Protein AF-A0A954GCR9-F1 (afdb_monomer)

Secondary structure (DSSP, 8-state):
--HHHHHHHHHHHHHHHHHHHHHHHHHHHHHHHHHHHHHHHHHHHHHHHHHHHHHHT-HHHHHHHHHHHHHHTT-GGGGG---HHHHHHHHHHHHHHHHHHHHHHTT-HHHHHHHHHHTT-

Sequence (121 aa):
MTQRWLLVTAVVLLIAGVVSASSENSKSEKEQSEQQGALMLAKLACSQKITNGLVTKDFEEIHRGATELGSICIATEWASHNDPVYAHHRMELRKQAQKLAKMAEEKNLDGATYSYMHSLN

Solvent-accessible surface area (backbone atoms only — not comparable to full-atom values): 6309 Å² total; per-residue (Å²): 144,66,70,76,64,58,55,55,56,55,52,53,54,54,55,55,54,54,57,57,57,57,56,55,56,59,51,56,55,50,55,52,51,52,52,52,50,52,52,51,51,49,48,51,53,20,52,51,34,27,54,49,14,65,76,72,67,35,39,67,43,22,22,50,17,16,52,51,39,32,53,61,51,66,43,70,82,55,59,81,56,75,46,68,66,62,47,49,53,36,52,52,40,26,51,27,20,52,48,20,20,49,20,21,74,70,66,33,62,67,55,22,50,52,27,51,61,61,51,76,112

Mean predicted aligned error: 10.15 Å

Foldseek 3Di:
DPPVVVVVVVVVVVVVVVVVVVVVVVVVVVVLVVVVVVLVVLLVVLLVQLVVCLVVVPLVSQLVSLVSLLVSLPDCSCVVPPPPVVNVLSVQLNVLSVQLNVCSVVSNSVSNVVSSVSSVD

pLDDT: mean 83.39, std 17.82, range [50.16, 98.81]

Nearest PDB structures (foldseek):
  6r6n-assembly1_A  TM=8.753E-01  e=3.018E-02  Candidatus Kuenenia stuttgartensis
  6r6m-assembly1_A  TM=8.562E-01  e=3.783E-02  Candidatus Kuenenia stuttgartensis
  6r6o-assembly1_A  TM=8.641E-01  e=4.482E-02  Candidatus Kuenenia stuttgartensis
  7vd5-assembly1_q  TM=7.109E-01  e=6.290E-02  Chaetoceros neogracilis
  6m97-assembly1_A  TM=5.408E-01  e=9.473E-01  Salmo salar

Structure (mmCIF, N/CA/C/O backbone):
data_AF-A0A954GCR9-F1
#
_entry.id   AF-A0A954GCR9-F1
#
loop_
_atom_site.group_PDB
_atom_site.id
_atom_site.type_symbol
_atom_site.label_atom_id
_atom_site.label_alt_id
_atom_site.label_comp_id
_atom_site.label_asym_id
_atom_site.label_entity_id
_atom_site.label_seq_id
_atom_site.pdbx_PDB_ins_code
_atom_site.Cartn_x
_atom_site.Cartn_y
_atom_site.Cartn_z
_atom_site.occupancy
_atom_site.B_iso_or_equiv
_atom_site.auth_seq_id
_atom_site.auth_comp_id
_atom_site.auth_asym_id
_atom_site.auth_atom_id
_atom_site.pdbx_PDB_model_num
ATOM 1 N N . MET A 1 1 ? 47.908 -9.401 -56.749 1.00 50.16 1 MET A N 1
ATOM 2 C CA . MET A 1 1 ? 46.876 -10.427 -56.457 1.00 50.16 1 MET A CA 1
ATOM 3 C C . MET A 1 1 ? 46.569 -10.542 -54.952 1.00 50.16 1 MET A C 1
ATOM 5 O O . MET A 1 1 ? 46.158 -11.596 -54.504 1.00 50.16 1 MET A O 1
ATOM 9 N N . THR A 1 2 ? 46.733 -9.466 -54.165 1.00 55.53 2 THR A N 1
ATOM 10 C CA . THR A 1 2 ? 46.687 -9.500 -52.682 1.00 55.53 2 THR A CA 1
ATOM 11 C C . THR A 1 2 ? 45.638 -8.563 -52.063 1.00 55.53 2 THR A C 1
ATOM 13 O O . THR A 1 2 ? 45.270 -8.732 -50.910 1.00 55.53 2 THR A O 1
ATOM 16 N N . GLN A 1 3 ? 45.086 -7.614 -52.829 1.00 54.94 3 GLN A N 1
ATOM 17 C CA . GLN A 1 3 ? 44.134 -6.614 -52.320 1.00 54.94 3 GLN A CA 1
ATOM 18 C C . GLN A 1 3 ? 42.677 -7.115 -52.239 1.00 54.94 3 GLN A C 1
ATOM 20 O O . GLN A 1 3 ? 41.903 -6.647 -51.413 1.00 54.94 3 GLN A O 1
ATOM 25 N N . ARG A 1 4 ? 42.300 -8.100 -53.070 1.00 53.56 4 ARG A N 1
ATOM 26 C CA . ARG A 1 4 ? 40.930 -8.655 -53.129 1.00 53.56 4 ARG A CA 1
ATOM 27 C C . ARG A 1 4 ? 40.590 -9.566 -51.943 1.00 53.56 4 ARG A C 1
ATOM 29 O O . ARG A 1 4 ? 39.422 -9.692 -51.610 1.00 53.56 4 ARG A O 1
ATOM 36 N N . TRP A 1 5 ? 41.591 -10.163 -51.294 1.00 52.06 5 TRP A N 1
ATOM 37 C CA . TRP A 1 5 ? 41.401 -11.037 -50.127 1.00 52.06 5 TRP A CA 1
ATOM 38 C C . TRP A 1 5 ? 41.292 -10.270 -48.800 1.00 52.06 5 TRP A C 1
ATOM 40 O O . TRP A 1 5 ? 40.635 -10.747 -47.883 1.00 52.06 5 TRP A O 1
ATOM 50 N N . LEU A 1 6 ? 41.863 -9.062 -48.717 1.00 51.62 6 LEU A N 1
ATOM 51 C CA . LEU A 1 6 ? 41.774 -8.196 -47.532 1.00 51.62 6 LEU A CA 1
ATOM 52 C C . LEU A 1 6 ? 40.392 -7.544 -47.362 1.00 51.62 6 LEU A C 1
ATOM 54 O O . LEU A 1 6 ? 39.979 -7.255 -46.245 1.00 51.62 6 LEU A O 1
ATOM 58 N N . LEU A 1 7 ? 39.655 -7.332 -48.456 1.00 53.69 7 LEU A N 1
ATOM 59 C CA . LEU A 1 7 ? 38.309 -6.752 -48.396 1.00 53.69 7 LEU A CA 1
ATOM 60 C C . LEU A 1 7 ? 37.253 -7.768 -47.935 1.00 53.69 7 LEU A C 1
ATOM 62 O O . LEU A 1 7 ? 36.310 -7.401 -47.243 1.00 53.69 7 LEU A O 1
ATOM 66 N N . VAL A 1 8 ? 37.424 -9.051 -48.267 1.00 57.41 8 VAL A N 1
ATOM 67 C CA . VAL A 1 8 ? 36.470 -10.108 -47.890 1.00 57.41 8 VAL A CA 1
ATOM 68 C C . VAL A 1 8 ? 36.548 -10.417 -46.392 1.00 57.41 8 VAL A C 1
ATOM 70 O O . VAL A 1 8 ? 35.516 -10.598 -45.750 1.00 57.41 8 VAL A O 1
ATOM 73 N N . THR A 1 9 ? 37.745 -10.406 -45.800 1.00 57.38 9 THR A N 1
ATOM 74 C CA . THR A 1 9 ? 37.923 -10.636 -44.357 1.00 57.38 9 THR A CA 1
ATOM 75 C C . THR A 1 9 ? 37.385 -9.484 -43.505 1.00 57.38 9 THR A C 1
ATOM 77 O O . THR A 1 9 ? 36.791 -9.734 -42.458 1.00 57.38 9 THR A O 1
ATOM 80 N N . ALA A 1 10 ? 37.510 -8.236 -43.970 1.00 56.75 10 ALA A N 1
ATOM 81 C CA . ALA A 1 10 ? 36.958 -7.065 -43.284 1.00 56.75 10 ALA A CA 1
ATOM 82 C C . ALA A 1 10 ? 35.416 -7.069 -43.243 1.00 56.75 10 ALA A C 1
ATOM 84 O O . ALA A 1 10 ? 34.822 -6.706 -42.230 1.00 56.75 10 ALA A O 1
ATOM 85 N N . VAL A 1 11 ? 34.756 -7.533 -44.311 1.00 58.31 11 VAL A N 1
ATOM 86 C CA . VAL A 1 11 ? 33.285 -7.617 -44.374 1.00 58.31 11 VAL A CA 1
ATOM 87 C C . VAL A 1 11 ? 32.736 -8.719 -43.460 1.00 58.31 11 VAL A C 1
ATOM 89 O O . VAL A 1 11 ? 31.728 -8.509 -42.789 1.00 58.31 11 VAL A O 1
ATOM 92 N N . VAL A 1 12 ? 33.412 -9.868 -43.357 1.00 57.59 12 VAL A N 1
ATOM 93 C CA . VAL A 1 12 ? 32.988 -10.968 -42.466 1.00 57.59 12 VAL A CA 1
ATOM 94 C C . VAL A 1 12 ? 33.107 -10.583 -40.984 1.00 57.59 12 VAL A C 1
ATOM 96 O O . VAL A 1 12 ? 32.220 -10.907 -40.195 1.00 57.59 12 VAL A O 1
ATOM 99 N N . LEU A 1 13 ? 34.148 -9.832 -40.607 1.00 54.50 13 LEU A N 1
ATOM 100 C CA . LEU A 1 13 ? 34.321 -9.314 -39.242 1.00 54.50 13 LEU A CA 1
ATOM 101 C C . LEU A 1 13 ? 33.247 -8.284 -38.856 1.00 54.50 13 LEU A C 1
ATOM 103 O O . LEU A 1 13 ? 32.795 -8.274 -37.712 1.00 54.50 13 LEU A O 1
ATOM 107 N N . LEU A 1 14 ? 32.785 -7.466 -39.807 1.00 53.34 14 LEU A N 1
ATOM 108 C CA . LEU A 1 14 ? 31.697 -6.512 -39.573 1.00 53.34 14 LEU A CA 1
ATOM 109 C C . LEU A 1 14 ? 30.342 -7.207 -39.373 1.00 53.34 14 LEU A C 1
ATOM 111 O O . LEU A 1 14 ? 29.581 -6.806 -38.499 1.00 53.34 14 LEU A O 1
ATOM 115 N N . ILE A 1 15 ? 30.052 -8.280 -40.114 1.00 54.22 15 ILE A N 1
ATOM 116 C CA . ILE A 1 15 ? 28.788 -9.024 -39.963 1.00 54.22 15 ILE A CA 1
ATOM 117 C C . ILE A 1 15 ? 28.762 -9.800 -38.634 1.00 54.22 15 ILE A C 1
ATOM 119 O O . ILE A 1 15 ? 27.737 -9.815 -37.952 1.00 54.22 15 ILE A O 1
ATOM 123 N N . ALA A 1 16 ? 29.891 -10.383 -38.214 1.00 53.81 16 ALA A N 1
ATOM 124 C CA . ALA A 1 16 ? 29.991 -11.079 -36.928 1.00 53.81 16 ALA A CA 1
ATOM 125 C C . ALA A 1 16 ? 29.836 -10.131 -35.719 1.00 53.81 16 ALA A C 1
ATOM 127 O O . ALA A 1 16 ? 29.205 -10.499 -34.729 1.00 53.81 16 ALA A O 1
ATOM 128 N N . GLY A 1 17 ? 30.351 -8.898 -35.807 1.00 52.22 17 GLY A N 1
ATOM 129 C CA . GLY A 1 17 ? 30.199 -7.890 -34.749 1.00 52.22 17 GLY A CA 1
ATOM 130 C C . GLY A 1 17 ? 28.755 -7.408 -34.553 1.00 52.22 17 GLY A C 1
ATOM 131 O O . GLY A 1 17 ? 28.324 -7.196 -33.421 1.00 52.22 17 GLY A O 1
ATOM 132 N N . VAL A 1 18 ? 27.981 -7.293 -35.637 1.00 53.66 18 VAL A N 1
ATOM 133 C CA . VAL A 1 18 ? 26.572 -6.857 -35.581 1.00 53.66 18 VAL A CA 1
ATOM 134 C C . VAL A 1 18 ? 25.663 -7.939 -34.979 1.00 53.66 18 VAL A C 1
ATOM 136 O O . VAL A 1 18 ? 24.743 -7.619 -34.227 1.00 53.66 18 VAL A O 1
ATOM 139 N N . VAL A 1 19 ? 25.940 -9.222 -35.241 1.00 55.38 19 VAL A N 1
ATOM 140 C CA . VAL A 1 19 ? 25.149 -10.341 -34.692 1.00 55.38 19 VAL A CA 1
ATOM 141 C C . VAL A 1 19 ? 25.330 -10.480 -33.175 1.00 55.38 19 VAL A C 1
ATOM 143 O O . VAL A 1 19 ? 24.346 -10.697 -32.467 1.00 55.38 19 VAL A O 1
ATOM 146 N N . SER A 1 20 ? 26.546 -10.287 -32.651 1.00 52.00 20 SER A N 1
ATOM 147 C CA . SER A 1 20 ? 26.793 -10.361 -31.201 1.00 52.00 20 SER A CA 1
ATOM 148 C C . SER A 1 20 ? 26.175 -9.191 -30.422 1.00 52.00 20 SER A C 1
ATOM 150 O O . SER A 1 20 ? 25.594 -9.416 -29.364 1.00 52.00 20 SER A O 1
ATOM 152 N N . ALA A 1 21 ? 26.208 -7.964 -30.955 1.00 54.47 21 ALA A N 1
ATOM 153 C CA . ALA A 1 21 ? 25.627 -6.795 -30.281 1.00 54.47 21 ALA A CA 1
ATOM 154 C C . ALA A 1 21 ? 24.084 -6.827 -30.232 1.00 54.47 21 ALA A C 1
ATOM 156 O O . ALA A 1 21 ? 23.474 -6.376 -29.263 1.00 54.47 21 ALA A O 1
ATOM 157 N N . SER A 1 22 ? 23.435 -7.407 -31.248 1.00 52.03 22 SER A N 1
ATOM 158 C CA . SER A 1 22 ? 21.972 -7.532 -31.282 1.00 52.03 22 SER A CA 1
ATOM 159 C C . SER A 1 22 ? 21.429 -8.578 -30.297 1.00 52.03 22 SER A C 1
ATOM 161 O O . SER A 1 22 ? 20.278 -8.472 -29.871 1.00 52.03 22 SER A O 1
ATOM 163 N N . SER A 1 23 ? 22.228 -9.584 -29.925 1.00 51.88 23 SER A N 1
ATOM 164 C CA . SER A 1 23 ? 21.800 -10.636 -28.993 1.00 51.88 23 SER A CA 1
ATOM 165 C C . SER A 1 23 ? 21.825 -10.177 -27.533 1.00 51.88 23 SER A C 1
ATOM 167 O O . SER A 1 23 ? 20.994 -10.624 -26.744 1.00 51.88 23 SER A O 1
ATOM 169 N N . GLU A 1 24 ? 22.744 -9.286 -27.166 1.00 53.56 24 GLU A N 1
ATOM 170 C CA . GLU A 1 24 ? 22.917 -8.815 -25.786 1.00 53.56 24 GLU A CA 1
ATOM 171 C C . GLU A 1 24 ? 21.838 -7.791 -25.387 1.00 53.56 24 GLU A C 1
ATOM 173 O O . GLU A 1 24 ? 21.295 -7.856 -24.283 1.00 53.56 24 GLU A O 1
ATOM 178 N N . ASN A 1 25 ? 21.421 -6.931 -26.325 1.00 56.84 25 ASN A N 1
ATOM 179 C CA . ASN A 1 25 ? 20.357 -5.949 -26.090 1.00 56.84 25 ASN A CA 1
ATOM 180 C C . ASN A 1 25 ? 18.988 -6.613 -25.825 1.00 56.84 25 ASN A C 1
ATOM 182 O O . ASN A 1 25 ? 18.275 -6.239 -24.897 1.00 56.84 25 ASN A O 1
ATOM 186 N N . SER A 1 26 ? 18.657 -7.672 -26.575 1.00 59.78 26 SER A N 1
ATOM 187 C CA . SER A 1 26 ? 17.379 -8.392 -26.430 1.00 59.78 26 SER A CA 1
ATOM 188 C C . SER A 1 26 ? 17.214 -9.113 -25.083 1.00 59.78 26 SER A C 1
ATOM 190 O O . SER A 1 26 ? 16.097 -9.290 -24.595 1.00 59.78 26 SER A O 1
ATOM 192 N N . LYS A 1 27 ? 18.325 -9.521 -24.458 1.00 60.31 27 LYS A N 1
ATOM 193 C CA . LYS A 1 27 ? 18.317 -10.219 -23.168 1.00 60.31 27 LYS A CA 1
ATOM 194 C C . LYS A 1 27 ? 18.055 -9.255 -22.007 1.00 60.31 27 LYS A C 1
ATOM 196 O O . LYS A 1 27 ? 17.235 -9.558 -21.147 1.00 60.31 27 LYS A O 1
ATOM 201 N N . SER A 1 28 ? 18.680 -8.077 -22.046 1.00 67.31 28 SER A N 1
ATOM 202 C CA . SER A 1 28 ? 18.480 -6.995 -21.071 1.00 67.31 28 SER A CA 1
ATOM 203 C C . SER A 1 28 ? 17.031 -6.489 -21.052 1.00 67.31 28 SER A C 1
ATOM 205 O O . SER A 1 28 ? 16.424 -6.364 -19.990 1.00 67.31 28 SER A O 1
ATOM 207 N N . GLU A 1 29 ? 16.429 -6.275 -22.227 1.00 68.06 29 GLU A N 1
ATOM 208 C CA . GLU A 1 29 ? 15.033 -5.824 -22.339 1.00 68.06 29 GLU A CA 1
ATOM 209 C C . GLU A 1 29 ? 14.038 -6.854 -21.778 1.00 68.06 29 GLU A C 1
ATOM 211 O O . GLU A 1 29 ? 13.076 -6.497 -21.091 1.00 68.06 29 GLU A O 1
ATOM 216 N N . LYS A 1 30 ? 14.285 -8.147 -22.021 1.00 73.56 30 LYS A N 1
ATOM 217 C CA . LYS A 1 30 ? 13.434 -9.228 -21.515 1.00 73.56 30 LYS A CA 1
ATOM 218 C C . LYS A 1 30 ? 13.516 -9.364 -19.992 1.00 73.56 30 LYS A C 1
ATOM 220 O O . LYS A 1 30 ? 12.479 -9.461 -19.339 1.00 73.56 30 LYS A O 1
ATOM 225 N N . GLU A 1 31 ? 14.721 -9.319 -19.425 1.00 76.31 31 GLU A N 1
ATOM 226 C CA . GLU A 1 31 ? 14.931 -9.374 -17.971 1.00 76.31 31 GLU A CA 1
ATOM 227 C C . GLU A 1 31 ? 14.276 -8.176 -17.258 1.00 76.31 31 GLU A C 1
ATOM 229 O O . GLU A 1 31 ? 13.606 -8.351 -16.238 1.00 76.31 31 GLU A O 1
ATOM 234 N N . GLN A 1 32 ? 14.371 -6.969 -17.829 1.00 77.12 32 GLN A N 1
ATOM 235 C CA . GLN A 1 32 ? 13.682 -5.785 -17.299 1.00 77.12 32 GLN A CA 1
ATOM 236 C C . GLN A 1 32 ? 12.153 -5.918 -17.354 1.00 77.12 32 GLN A C 1
ATOM 238 O O . GLN A 1 32 ? 11.463 -5.537 -16.405 1.00 77.12 32 GLN A O 1
ATOM 243 N N . SER A 1 33 ? 11.607 -6.469 -18.441 1.00 77.88 33 SER A N 1
ATOM 244 C CA . SER A 1 33 ? 10.164 -6.701 -18.579 1.00 77.88 33 SER A CA 1
ATOM 245 C C . SER A 1 33 ? 9.639 -7.703 -17.544 1.00 77.88 33 SER A C 1
ATOM 247 O O . SER A 1 33 ? 8.608 -7.456 -16.911 1.00 77.88 33 SER A O 1
ATOM 249 N N . GLU A 1 34 ? 10.366 -8.797 -17.308 1.00 83.69 34 GLU A N 1
ATOM 250 C CA . GLU A 1 34 ? 10.009 -9.797 -16.294 1.00 83.69 34 GLU A CA 1
ATOM 251 C C . GLU A 1 34 ? 10.032 -9.200 -14.876 1.00 83.69 34 GLU A C 1
ATOM 253 O O . GLU A 1 34 ? 9.097 -9.415 -14.097 1.00 83.69 34 GLU A O 1
ATOM 258 N N . GLN A 1 35 ? 11.035 -8.374 -14.557 1.00 85.12 35 GLN A N 1
ATOM 259 C CA . GLN A 1 35 ? 11.109 -7.651 -13.281 1.00 85.12 35 GLN A CA 1
ATOM 260 C C . GLN A 1 35 ? 9.937 -6.677 -13.090 1.00 85.12 35 GLN A C 1
ATOM 262 O O . GLN A 1 35 ? 9.329 -6.639 -12.017 1.00 85.12 35 GLN A O 1
ATOM 267 N N . GLN A 1 36 ? 9.559 -5.925 -14.127 1.00 84.75 36 GLN A N 1
ATOM 268 C CA . GLN A 1 36 ? 8.382 -5.047 -14.077 1.00 84.75 36 GLN A CA 1
ATOM 269 C C . GLN A 1 36 ? 7.089 -5.838 -13.842 1.00 84.75 36 GLN A C 1
ATOM 271 O O . GLN A 1 36 ? 6.250 -5.424 -13.035 1.00 84.75 36 GLN A O 1
ATOM 276 N N . GLY A 1 37 ? 6.940 -6.991 -14.502 1.00 88.94 37 GLY A N 1
ATOM 277 C CA . GLY A 1 37 ? 5.818 -7.905 -14.289 1.00 88.94 37 GLY A CA 1
ATOM 278 C C . GLY A 1 37 ? 5.744 -8.405 -12.845 1.00 88.94 37 GLY A C 1
ATOM 279 O O . GLY A 1 37 ? 4.679 -8.359 -12.226 1.00 88.94 37 GLY A O 1
ATOM 280 N N . ALA A 1 38 ? 6.883 -8.795 -12.268 1.00 91.62 38 ALA A N 1
ATOM 281 C CA . ALA A 1 38 ? 6.967 -9.207 -10.869 1.00 91.62 38 ALA A CA 1
ATOM 282 C C . ALA A 1 38 ? 6.559 -8.079 -9.905 1.00 91.62 38 ALA A C 1
ATOM 284 O O . ALA A 1 38 ? 5.811 -8.314 -8.954 1.00 91.62 38 ALA A O 1
ATOM 285 N N . LEU A 1 39 ? 6.974 -6.838 -10.171 1.00 91.94 39 LEU A N 1
ATOM 286 C CA . LEU A 1 39 ? 6.577 -5.694 -9.349 1.00 91.94 39 LEU A CA 1
ATOM 287 C C . LEU A 1 39 ? 5.087 -5.351 -9.488 1.00 91.94 39 LEU A C 1
ATOM 289 O O . LEU A 1 39 ? 4.469 -4.922 -8.514 1.00 91.94 39 LEU A O 1
ATOM 293 N N . MET A 1 40 ? 4.485 -5.552 -10.663 1.00 91.69 40 MET A N 1
ATOM 294 C CA . MET A 1 40 ? 3.035 -5.409 -10.846 1.00 91.69 40 MET A CA 1
ATOM 295 C C . MET A 1 40 ? 2.251 -6.472 -10.074 1.00 91.69 40 MET A C 1
ATOM 297 O O . MET A 1 40 ? 1.270 -6.141 -9.405 1.00 91.69 40 MET A O 1
ATOM 301 N N . LEU A 1 41 ? 2.711 -7.724 -10.092 1.00 95.94 41 LEU A N 1
ATOM 302 C CA . LEU A 1 41 ? 2.138 -8.789 -9.264 1.00 95.94 41 LEU A CA 1
ATOM 303 C C . LEU A 1 41 ? 2.256 -8.464 -7.772 1.00 95.94 41 LEU A C 1
ATOM 305 O O . LEU A 1 41 ? 1.302 -8.663 -7.022 1.00 95.94 41 LEU A O 1
ATOM 309 N N . ALA A 1 42 ? 3.389 -7.903 -7.349 1.00 96.06 42 ALA A N 1
ATOM 310 C CA . ALA A 1 42 ? 3.574 -7.458 -5.975 1.00 96.06 42 ALA A CA 1
ATOM 311 C C . ALA A 1 42 ? 2.599 -6.320 -5.607 1.00 96.06 42 ALA A C 1
ATOM 313 O O . ALA A 1 42 ? 1.961 -6.394 -4.558 1.00 96.06 42 ALA A O 1
ATOM 314 N N . LYS A 1 43 ? 2.400 -5.317 -6.483 1.00 94.69 43 LYS A N 1
ATOM 315 C CA . LYS A 1 43 ? 1.385 -4.259 -6.278 1.00 94.69 43 LYS A CA 1
ATOM 316 C C . LYS A 1 43 ? -0.009 -4.855 -6.081 1.00 94.69 43 LYS A C 1
ATOM 318 O O . LYS A 1 43 ? -0.690 -4.487 -5.127 1.00 94.69 43 LYS A O 1
ATOM 323 N N . LEU A 1 44 ? -0.405 -5.799 -6.939 1.00 97.56 44 LEU A N 1
ATOM 324 C CA . LEU A 1 44 ? -1.690 -6.494 -6.840 1.00 97.56 44 LEU A CA 1
ATOM 325 C C . LEU A 1 44 ? -1.835 -7.232 -5.502 1.00 97.56 44 LEU A C 1
ATOM 327 O O . LEU A 1 44 ? -2.855 -7.079 -4.831 1.00 97.56 44 LEU A O 1
ATOM 331 N N . ALA A 1 45 ? -0.815 -7.990 -5.097 1.00 98.12 45 ALA A N 1
ATOM 332 C CA . ALA A 1 45 ? -0.826 -8.731 -3.839 1.00 98.12 45 ALA A CA 1
ATOM 333 C C . ALA A 1 45 ? -0.960 -7.798 -2.622 1.00 98.12 45 ALA A C 1
ATOM 335 O O . ALA A 1 45 ? -1.734 -8.081 -1.705 1.00 98.12 45 ALA A O 1
ATOM 336 N N . CYS A 1 46 ? -0.263 -6.658 -2.619 1.00 98.25 46 CYS A N 1
ATOM 337 C CA . CYS A 1 46 ? -0.405 -5.657 -1.562 1.00 98.25 46 CYS A CA 1
ATOM 338 C C . CYS A 1 46 ? -1.810 -5.045 -1.538 1.00 98.25 46 CYS A C 1
ATOM 340 O O . CYS A 1 46 ? -2.401 -4.932 -0.465 1.00 98.25 46 CYS A O 1
ATOM 342 N N . SER A 1 47 ? -2.375 -4.694 -2.698 1.00 97.75 47 SER A N 1
ATOM 343 C CA . SER A 1 47 ? -3.749 -4.187 -2.787 1.00 97.75 47 SER A CA 1
ATOM 344 C C . SER A 1 47 ? -4.764 -5.203 -2.263 1.00 97.75 47 SER A C 1
ATOM 346 O O . SER A 1 47 ? -5.648 -4.827 -1.501 1.00 97.75 47 SER A O 1
ATOM 348 N N . GLN A 1 48 ? -4.607 -6.489 -2.593 1.00 98.38 48 GLN A N 1
ATOM 349 C CA . GLN A 1 48 ? -5.460 -7.562 -2.074 1.00 98.38 48 GLN A CA 1
ATOM 350 C C . GLN A 1 48 ? -5.370 -7.683 -0.548 1.00 98.38 48 GLN A C 1
ATOM 352 O O . GLN A 1 48 ? -6.411 -7.745 0.100 1.00 98.38 48 GLN A O 1
ATOM 357 N N . LYS A 1 49 ? -4.159 -7.654 0.030 1.00 98.56 49 LYS A N 1
ATOM 358 C CA . LYS A 1 49 ? -3.954 -7.648 1.493 1.00 98.56 49 LYS A CA 1
ATOM 359 C C . LYS A 1 49 ? -4.643 -6.456 2.155 1.00 98.56 49 LYS A C 1
ATOM 361 O O . LYS A 1 49 ? -5.351 -6.629 3.140 1.00 98.56 49 LYS A O 1
ATOM 366 N N . ILE A 1 50 ? -4.466 -5.254 1.600 1.00 98.62 50 ILE A N 1
ATOM 367 C CA . ILE A 1 50 ? -5.091 -4.033 2.123 1.00 98.62 50 ILE A CA 1
ATOM 368 C C . ILE A 1 50 ? -6.614 -4.169 2.105 1.00 98.62 50 ILE A C 1
ATOM 370 O O . ILE A 1 50 ? -7.255 -3.965 3.132 1.00 98.62 50 ILE A O 1
ATOM 374 N N . THR A 1 51 ? -7.202 -4.536 0.964 1.00 98.44 51 THR A N 1
ATOM 375 C CA . THR A 1 51 ? -8.659 -4.670 0.842 1.00 98.44 51 THR A CA 1
ATOM 376 C C . THR A 1 51 ? -9.202 -5.782 1.736 1.00 98.44 51 THR A C 1
ATOM 378 O O . THR A 1 51 ? -10.234 -5.583 2.373 1.00 98.44 51 THR A O 1
ATOM 381 N N . ASN A 1 52 ? -8.503 -6.918 1.834 1.00 98.69 52 ASN A N 1
ATOM 382 C CA . ASN A 1 52 ? -8.875 -7.997 2.746 1.00 98.69 52 ASN A CA 1
ATOM 383 C C . ASN A 1 52 ? -8.887 -7.498 4.194 1.00 98.69 52 ASN A C 1
ATOM 385 O O . ASN A 1 52 ? -9.917 -7.594 4.856 1.00 98.69 52 ASN A O 1
ATOM 389 N N . GLY A 1 53 ? -7.796 -6.870 4.640 1.00 98.69 53 GLY A N 1
ATOM 390 C CA . GLY A 1 53 ? -7.684 -6.314 5.985 1.00 98.69 53 GLY A CA 1
ATOM 391 C C . GLY A 1 53 ? -8.733 -5.239 6.287 1.00 98.69 53 GLY A C 1
ATOM 392 O O . GLY A 1 53 ? -9.279 -5.207 7.386 1.00 98.69 53 GLY A O 1
ATOM 393 N N . LEU A 1 54 ? -9.095 -4.394 5.315 1.00 98.69 54 LEU A N 1
ATOM 394 C CA . LEU A 1 54 ? -10.180 -3.415 5.471 1.00 98.69 54 LEU A CA 1
ATOM 395 C C . LEU A 1 54 ? -11.539 -4.094 5.696 1.00 98.69 54 LEU A C 1
ATOM 397 O O . LEU A 1 54 ? -12.298 -3.672 6.570 1.00 98.69 54 LEU A O 1
ATOM 401 N N . VAL A 1 55 ? -11.842 -5.155 4.941 1.00 98.50 55 VAL A N 1
ATOM 402 C CA . VAL A 1 55 ? -13.103 -5.906 5.063 1.00 98.50 55 VAL A CA 1
ATOM 403 C C . VAL A 1 55 ? -13.165 -6.691 6.376 1.00 98.50 55 VAL A C 1
ATOM 405 O O . VAL A 1 55 ? -14.215 -6.737 7.018 1.00 98.50 55 VAL A O 1
ATOM 408 N N . THR A 1 56 ? -12.051 -7.289 6.801 1.00 98.56 56 THR A N 1
ATOM 409 C CA . THR A 1 56 ? -11.972 -8.119 8.015 1.00 98.56 56 THR A CA 1
ATOM 410 C C . THR A 1 56 ? -11.651 -7.327 9.283 1.00 98.56 56 THR A C 1
ATOM 412 O O . THR A 1 56 ? -11.755 -7.873 10.381 1.00 98.56 56 THR A O 1
ATOM 415 N N . LYS A 1 57 ? -11.308 -6.038 9.152 1.00 98.50 57 LYS A N 1
ATOM 416 C CA . LYS A 1 57 ? -10.773 -5.174 10.220 1.00 98.50 57 LYS A CA 1
ATOM 417 C C . LYS A 1 57 ? -9.447 -5.682 10.804 1.00 98.50 57 LYS A C 1
ATOM 419 O O . LYS A 1 57 ? -9.149 -5.440 11.975 1.00 98.50 57 LYS A O 1
ATOM 424 N N . ASP A 1 58 ? -8.648 -6.371 9.992 1.00 98.81 58 ASP A N 1
ATOM 425 C CA . ASP A 1 58 ? -7.296 -6.795 10.350 1.00 98.81 58 ASP A CA 1
ATOM 426 C C . ASP A 1 58 ? -6.297 -5.655 10.098 1.00 98.81 58 ASP A C 1
ATOM 428 O O . ASP A 1 58 ? -5.757 -5.484 9.003 1.00 98.81 58 ASP A O 1
ATOM 432 N N . PHE A 1 59 ? -6.053 -4.852 11.135 1.00 98.75 59 PHE A N 1
ATOM 433 C CA . PHE A 1 59 ? -5.126 -3.721 11.070 1.00 98.75 59 PHE A CA 1
ATOM 434 C C . PHE A 1 59 ? -3.677 -4.130 10.781 1.00 98.75 59 PHE A C 1
ATOM 436 O O . PHE A 1 59 ? -2.963 -3.379 10.118 1.00 98.75 59 PHE A O 1
ATOM 443 N N . GLU A 1 60 ? -3.243 -5.319 11.202 1.00 98.62 60 GLU A N 1
ATOM 444 C CA . GLU A 1 60 ? -1.892 -5.812 10.912 1.00 98.62 60 GLU A CA 1
ATOM 445 C C . GLU A 1 60 ? -1.748 -6.168 9.429 1.00 98.62 60 GLU A C 1
ATOM 447 O O . GLU A 1 60 ? -0.722 -5.890 8.798 1.00 98.62 60 GLU A O 1
ATOM 452 N N . GLU A 1 61 ? -2.787 -6.757 8.836 1.00 98.62 61 GLU A N 1
ATOM 453 C CA . GLU A 1 61 ? -2.818 -7.049 7.406 1.00 98.62 61 GLU A CA 1
ATOM 454 C C . GLU A 1 61 ? -2.852 -5.774 6.554 1.00 98.62 61 GLU A C 1
ATOM 456 O O . GLU A 1 61 ? -2.079 -5.674 5.593 1.00 98.62 61 GLU A O 1
ATOM 461 N N . ILE A 1 62 ? -3.646 -4.770 6.954 1.00 98.81 62 ILE A N 1
ATOM 462 C CA . ILE A 1 62 ? -3.656 -3.438 6.326 1.00 98.81 62 ILE A CA 1
ATOM 463 C C . ILE A 1 62 ? -2.259 -2.805 6.409 1.00 98.81 62 ILE A C 1
ATOM 465 O O . ILE A 1 62 ? -1.708 -2.390 5.386 1.00 98.81 62 ILE A O 1
ATOM 469 N N . HIS A 1 63 ? -1.670 -2.753 7.609 1.0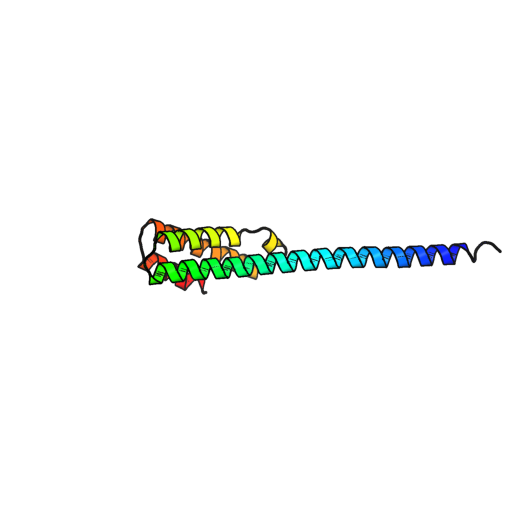0 98.81 63 HIS A N 1
ATOM 470 C CA . HIS A 1 63 ? -0.372 -2.124 7.857 1.00 98.81 63 HIS A CA 1
ATOM 471 C C . HIS A 1 63 ? 0.744 -2.770 7.027 1.00 98.81 63 HIS A C 1
ATOM 473 O O . HIS A 1 63 ? 1.513 -2.078 6.349 1.00 98.81 63 HIS A O 1
ATOM 479 N N . ARG A 1 64 ? 0.810 -4.105 7.027 1.00 98.69 64 ARG A N 1
ATOM 480 C CA . ARG A 1 64 ? 1.794 -4.868 6.251 1.00 98.69 64 ARG A CA 1
ATOM 481 C C . ARG A 1 64 ? 1.616 -4.654 4.750 1.00 98.69 64 ARG A C 1
ATOM 483 O O . ARG A 1 64 ? 2.594 -4.343 4.074 1.00 98.69 64 ARG A O 1
ATOM 490 N N . GLY A 1 65 ? 0.384 -4.746 4.243 1.00 98.56 65 GLY A N 1
ATOM 491 C CA . GLY A 1 65 ? 0.093 -4.513 2.827 1.00 98.56 65 GLY A CA 1
ATOM 492 C C . GLY A 1 65 ? 0.485 -3.103 2.371 1.00 98.56 65 GLY A C 1
ATOM 493 O O . GLY A 1 65 ? 1.117 -2.948 1.326 1.00 98.56 65 GLY A O 1
ATOM 494 N N . ALA A 1 66 ? 0.196 -2.073 3.172 1.00 98.50 66 ALA A N 1
ATOM 495 C CA . ALA A 1 66 ? 0.616 -0.702 2.878 1.00 98.50 66 ALA A CA 1
ATOM 496 C C . ALA A 1 66 ? 2.131 -0.494 2.934 1.00 98.50 66 ALA A C 1
ATOM 498 O O . ALA A 1 66 ? 2.695 0.188 2.077 1.00 98.50 66 ALA A O 1
ATOM 499 N N . THR A 1 67 ? 2.797 -1.068 3.932 1.00 98.44 67 THR A N 1
ATOM 500 C CA . THR A 1 67 ? 4.252 -0.940 4.090 1.00 98.44 67 THR A CA 1
ATOM 501 C C . THR A 1 67 ? 4.991 -1.586 2.915 1.00 98.44 67 THR A C 1
ATOM 503 O O . THR A 1 67 ? 5.914 -0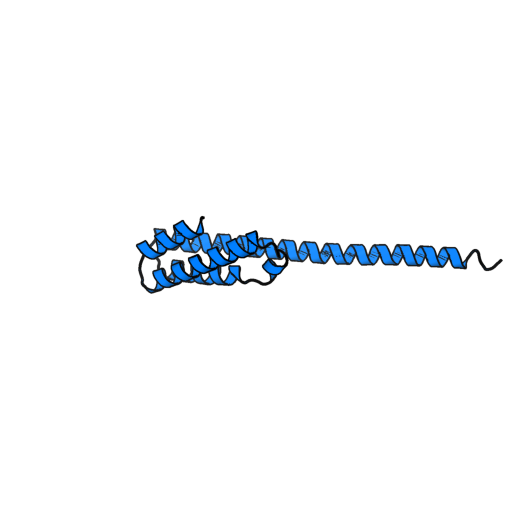.990 2.343 1.00 98.44 67 THR A O 1
ATOM 506 N N . GLU A 1 68 ? 4.540 -2.769 2.493 1.00 98.12 68 GLU A N 1
ATOM 507 C CA . GLU A 1 68 ? 5.044 -3.453 1.299 1.00 98.12 68 GLU A CA 1
ATOM 508 C C . GLU A 1 68 ? 4.772 -2.620 0.032 1.00 98.12 68 GLU A C 1
ATOM 510 O O . GLU A 1 68 ? 5.699 -2.359 -0.740 1.00 98.12 68 GLU A O 1
ATOM 515 N N . LEU A 1 69 ? 3.551 -2.097 -0.143 1.00 97.56 69 LEU A N 1
ATOM 516 C CA . LEU A 1 69 ? 3.196 -1.244 -1.286 1.00 97.56 69 LEU A CA 1
ATOM 517 C C . LEU A 1 69 ? 4.078 0.011 -1.376 1.00 97.56 69 LEU A C 1
ATOM 519 O O . LEU A 1 69 ? 4.559 0.370 -2.455 1.00 97.56 69 LEU A O 1
ATOM 523 N N . GLY A 1 70 ? 4.332 0.663 -0.240 1.00 96.56 70 GLY A N 1
ATOM 524 C CA . GLY A 1 70 ? 5.216 1.824 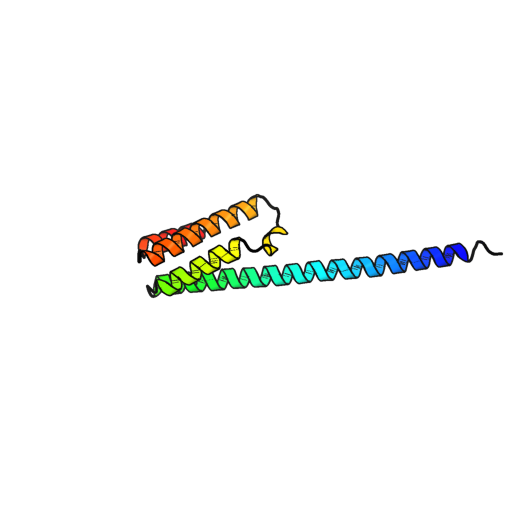-0.157 1.00 96.56 70 GLY A CA 1
ATOM 525 C C . GLY A 1 70 ? 6.653 1.506 -0.578 1.00 96.56 70 GLY A C 1
ATOM 526 O O . GLY A 1 70 ? 7.297 2.336 -1.230 1.00 96.56 70 GLY A O 1
ATOM 527 N N . SER A 1 71 ? 7.136 0.305 -0.250 1.00 94.88 71 SER A N 1
ATOM 528 C CA . SER A 1 71 ? 8.461 -0.197 -0.640 1.00 94.88 71 SER A CA 1
ATOM 529 C C . SER A 1 71 ? 8.535 -0.501 -2.138 1.00 94.88 71 SER A C 1
ATOM 531 O O . SER A 1 71 ? 9.486 -0.093 -2.802 1.00 94.88 71 SER A O 1
ATOM 533 N N . ILE A 1 72 ? 7.492 -1.104 -2.712 1.00 93.31 72 ILE A N 1
ATOM 534 C CA . ILE A 1 72 ? 7.418 -1.370 -4.158 1.00 93.31 72 ILE A CA 1
ATOM 535 C C . ILE A 1 72 ? 7.482 -0.070 -4.971 1.00 93.31 72 ILE A C 1
ATOM 537 O O . ILE A 1 72 ? 8.050 -0.051 -6.061 1.00 93.31 72 ILE A O 1
ATOM 541 N N . CYS A 1 73 ? 6.949 1.040 -4.454 1.00 91.62 73 CYS A N 1
ATOM 542 C CA . CYS A 1 73 ? 6.955 2.324 -5.160 1.00 91.62 73 CYS A CA 1
ATOM 543 C C . CYS A 1 73 ? 8.349 2.971 -5.310 1.00 91.62 73 CYS A C 1
ATOM 545 O O . CYS A 1 73 ? 8.485 3.887 -6.121 1.00 91.62 73 CYS A O 1
ATOM 547 N N . ILE A 1 74 ? 9.368 2.521 -4.562 1.00 88.81 74 ILE A N 1
ATOM 548 C CA . ILE A 1 74 ? 10.760 3.015 -4.665 1.00 88.81 74 ILE A CA 1
ATOM 549 C C . ILE A 1 74 ? 11.714 2.035 -5.353 1.00 88.81 74 ILE A C 1
ATOM 551 O O . ILE A 1 74 ? 12.910 2.307 -5.414 1.00 88.81 74 ILE A O 1
ATOM 555 N N . ALA A 1 75 ? 11.205 0.912 -5.862 1.00 83.62 75 ALA A N 1
ATOM 556 C CA . ALA A 1 75 ? 12.019 -0.087 -6.544 1.00 83.62 75 ALA A CA 1
ATOM 557 C C . ALA A 1 75 ? 12.739 0.528 -7.763 1.00 83.62 75 ALA A C 1
ATOM 559 O O . ALA A 1 75 ? 12.125 1.230 -8.576 1.00 83.62 75 ALA A O 1
ATOM 560 N N . THR A 1 76 ? 14.048 0.293 -7.869 1.00 70.25 76 THR A N 1
ATOM 561 C CA . THR A 1 76 ? 14.935 0.882 -8.887 1.00 70.25 76 THR A CA 1
ATOM 562 C C . THR A 1 76 ? 14.592 0.440 -10.303 1.00 70.25 76 THR A C 1
ATOM 564 O O . THR A 1 76 ? 14.854 1.162 -11.260 1.00 70.25 76 THR A O 1
ATOM 567 N N . GLU A 1 77 ? 13.926 -0.696 -10.449 1.00 75.06 77 GLU A N 1
ATOM 568 C CA . GLU A 1 77 ? 13.461 -1.256 -11.716 1.00 75.06 77 GLU A CA 1
ATOM 569 C C . GLU A 1 77 ? 12.389 -0.357 -12.369 1.00 75.06 77 GLU A C 1
ATOM 571 O O . GLU A 1 77 ? 12.237 -0.345 -13.596 1.00 75.06 77 GLU A O 1
ATOM 576 N N . TRP A 1 78 ? 11.702 0.488 -11.581 1.00 70.06 78 TRP A N 1
ATOM 577 C CA . TRP A 1 78 ? 10.826 1.537 -12.112 1.00 70.06 78 TRP A CA 1
ATOM 578 C C . TRP A 1 78 ? 11.581 2.697 -12.773 1.00 70.06 78 TRP A C 1
ATOM 580 O O . TRP A 1 78 ? 10.967 3.442 -13.537 1.00 70.06 78 TRP A O 1
ATOM 590 N N . ALA A 1 79 ? 12.878 2.875 -12.495 1.00 62.56 79 ALA A N 1
ATOM 591 C CA . ALA A 1 79 ? 13.673 3.997 -13.003 1.00 62.56 79 ALA A CA 1
ATOM 592 C C . ALA A 1 79 ? 13.934 3.924 -14.517 1.00 62.56 79 ALA A C 1
ATOM 594 O O . ALA A 1 79 ? 14.248 4.944 -15.123 1.00 62.56 79 ALA A O 1
ATOM 595 N N . SER A 1 80 ? 13.740 2.759 -15.152 1.00 63.44 80 SER A N 1
ATOM 596 C CA . SER A 1 80 ? 13.743 2.667 -16.624 1.00 63.44 80 SER A CA 1
ATOM 597 C C . SER A 1 80 ? 12.627 3.513 -17.258 1.00 63.44 80 SER A C 1
ATOM 599 O O . SER A 1 80 ? 12.788 4.023 -18.363 1.00 63.44 80 SER A O 1
ATOM 601 N N . HIS A 1 81 ? 11.528 3.744 -16.528 1.00 62.94 81 HIS A N 1
ATOM 602 C CA . HIS A 1 81 ? 10.488 4.705 -16.882 1.00 62.94 81 HIS A CA 1
ATOM 603 C C . HIS A 1 81 ? 10.778 6.058 -16.212 1.00 62.94 81 HIS A C 1
ATOM 605 O O . HIS A 1 81 ? 10.198 6.398 -15.173 1.00 62.94 81 HIS A O 1
ATOM 611 N N . ASN A 1 82 ? 11.664 6.839 -16.840 1.00 64.12 82 ASN A N 1
ATOM 612 C CA . ASN A 1 82 ? 11.957 8.242 -16.505 1.00 64.12 82 ASN A CA 1
ATOM 613 C C . ASN A 1 82 ? 10.847 9.224 -16.934 1.00 64.12 82 ASN A C 1
ATOM 615 O O . ASN A 1 82 ? 11.070 10.431 -16.978 1.00 64.12 82 ASN A O 1
ATOM 619 N N . ASP A 1 83 ? 9.651 8.725 -17.251 1.00 83.44 83 ASP A N 1
ATOM 620 C CA . ASP A 1 83 ? 8.490 9.564 -17.525 1.00 83.44 83 ASP A CA 1
ATOM 621 C C . ASP A 1 83 ? 8.080 10.342 -16.253 1.00 83.44 83 ASP A C 1
ATOM 623 O O . ASP A 1 83 ? 7.735 9.716 -15.239 1.00 83.44 83 ASP A O 1
ATOM 627 N N . PRO A 1 84 ? 8.093 11.691 -16.281 1.00 86.50 84 PRO A N 1
ATOM 628 C CA . PRO A 1 84 ? 7.683 12.521 -15.152 1.00 86.50 84 PRO A CA 1
ATOM 629 C C . PRO A 1 84 ? 6.254 12.242 -14.674 1.00 86.50 84 PRO A C 1
ATOM 631 O O . PRO A 1 84 ? 5.990 12.338 -13.473 1.00 86.50 84 PRO A O 1
ATOM 634 N N . VAL A 1 85 ? 5.342 11.878 -15.583 1.00 88.50 85 VAL A N 1
ATOM 635 C CA . VAL A 1 85 ? 3.940 11.596 -15.242 1.00 88.50 85 VAL A CA 1
ATOM 636 C C . VAL A 1 85 ? 3.856 10.302 -14.443 1.00 88.50 85 VAL A C 1
ATOM 638 O O . VAL A 1 85 ? 3.335 10.289 -13.325 1.00 88.50 85 VAL A O 1
ATOM 641 N N . TYR A 1 86 ? 4.448 9.220 -14.951 1.00 86.06 86 TYR A N 1
ATOM 642 C CA . TYR A 1 86 ? 4.495 7.963 -14.211 1.00 86.06 86 TYR A CA 1
ATOM 643 C C . TYR A 1 86 ? 5.234 8.105 -12.868 1.00 86.06 86 TYR A C 1
ATOM 645 O O . TYR A 1 86 ? 4.778 7.573 -11.853 1.00 86.06 86 TYR A O 1
ATOM 653 N N . ALA A 1 87 ? 6.329 8.871 -12.813 1.00 87.31 87 ALA A N 1
ATOM 654 C CA . ALA A 1 87 ? 7.030 9.161 -11.560 1.00 87.31 87 ALA A CA 1
ATOM 655 C C . ALA A 1 87 ? 6.139 9.890 -10.539 1.00 87.31 87 ALA A C 1
ATOM 657 O O . ALA A 1 87 ? 6.152 9.533 -9.358 1.00 87.31 87 ALA A O 1
ATOM 658 N N . HIS A 1 88 ? 5.331 10.857 -10.985 1.00 90.50 88 HIS A N 1
ATOM 659 C CA . HIS A 1 88 ? 4.353 11.536 -10.138 1.00 90.50 88 HIS A CA 1
ATOM 660 C C . HIS A 1 88 ? 3.332 10.553 -9.546 1.00 90.50 88 HIS A C 1
ATOM 662 O O . HIS A 1 88 ? 3.183 10.504 -8.324 1.00 90.50 88 HIS A O 1
ATOM 668 N N . HIS A 1 89 ? 2.719 9.696 -10.370 1.00 91.19 89 HIS A N 1
ATOM 669 C CA . HIS A 1 89 ? 1.768 8.687 -9.884 1.00 91.19 89 HIS A CA 1
ATOM 670 C C . HIS A 1 89 ? 2.402 7.702 -8.893 1.00 91.19 89 HIS A C 1
ATOM 672 O O . HIS A 1 89 ? 1.793 7.370 -7.875 1.00 91.19 89 HIS A O 1
ATOM 678 N N . ARG A 1 90 ? 3.651 7.267 -9.123 1.00 91.00 90 ARG A N 1
ATOM 679 C CA . ARG A 1 90 ? 4.375 6.423 -8.152 1.00 91.00 90 ARG A CA 1
ATOM 680 C C . ARG A 1 90 ? 4.577 7.132 -6.812 1.00 91.00 90 ARG A C 1
ATOM 682 O O . ARG A 1 90 ? 4.443 6.500 -5.763 1.00 91.00 90 ARG A O 1
ATOM 689 N N . MET A 1 91 ? 4.909 8.424 -6.830 1.00 92.44 91 MET A N 1
ATOM 690 C CA . MET A 1 91 ? 5.075 9.207 -5.603 1.00 92.44 91 MET A CA 1
ATOM 691 C C . MET A 1 91 ? 3.756 9.382 -4.851 1.00 92.44 91 MET A C 1
ATOM 693 O O . MET A 1 91 ? 3.741 9.227 -3.629 1.00 92.44 91 MET A O 1
ATOM 697 N N . GLU A 1 92 ? 2.659 9.678 -5.547 1.00 95.06 92 GLU A N 1
ATOM 698 C CA . GLU A 1 92 ? 1.349 9.814 -4.904 1.00 95.06 92 GLU A CA 1
ATOM 699 C C . GLU A 1 92 ? 0.869 8.487 -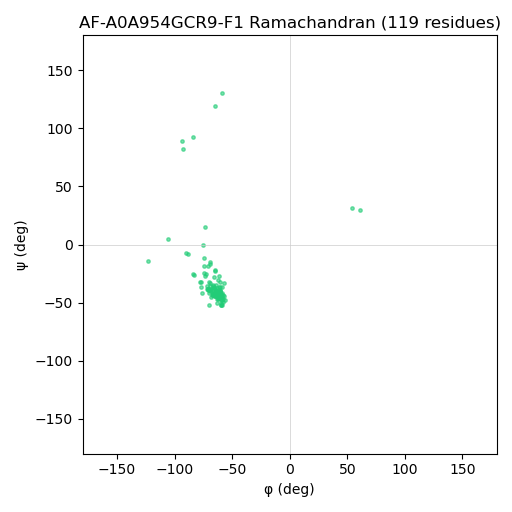4.315 1.00 95.06 92 GLU A C 1
ATOM 701 O O . GLU A 1 92 ? 0.500 8.448 -3.139 1.00 95.06 92 GLU A O 1
ATOM 706 N N . LEU A 1 93 ? 1.004 7.379 -5.051 1.00 95.38 93 LEU A N 1
ATOM 707 C CA . LEU A 1 93 ? 0.692 6.045 -4.534 1.00 95.38 93 LEU A CA 1
ATOM 708 C C . LEU A 1 93 ? 1.502 5.724 -3.269 1.00 95.38 93 LEU A C 1
ATOM 710 O O . LEU A 1 93 ? 0.942 5.263 -2.274 1.00 95.38 93 LEU A O 1
ATOM 714 N N . ARG A 1 94 ? 2.805 6.038 -3.260 1.00 95.88 94 ARG A N 1
ATOM 715 C CA . ARG A 1 94 ? 3.657 5.877 -2.070 1.00 95.88 94 ARG A CA 1
ATOM 716 C C . ARG A 1 94 ? 3.144 6.692 -0.884 1.00 95.88 94 ARG A C 1
ATOM 718 O O . ARG A 1 94 ? 3.103 6.170 0.228 1.00 95.88 94 ARG A O 1
ATOM 725 N N . LYS A 1 95 ? 2.762 7.955 -1.097 1.00 97.12 95 LYS A N 1
ATOM 726 C CA . LYS A 1 95 ? 2.216 8.810 -0.029 1.00 97.12 95 LYS A CA 1
ATOM 727 C C . LYS A 1 95 ? 0.926 8.226 0.542 1.00 97.12 95 LYS A C 1
ATOM 729 O O . LYS A 1 95 ? 0.764 8.220 1.761 1.00 97.12 95 LYS A O 1
ATOM 734 N N . GLN A 1 96 ? 0.025 7.718 -0.303 1.00 98.00 96 GLN A N 1
ATOM 735 C CA . GLN A 1 96 ? -1.206 7.083 0.179 1.00 98.00 96 GLN A CA 1
ATOM 736 C C . GLN A 1 96 ? -0.915 5.781 0.930 1.00 98.00 96 GLN A C 1
ATOM 738 O O . GLN A 1 96 ? -1.491 5.562 1.990 1.00 98.00 96 GLN A O 1
ATOM 743 N N . ALA A 1 97 ? 0.040 4.972 0.462 1.00 98.12 97 ALA A N 1
ATOM 744 C CA . ALA A 1 97 ? 0.473 3.766 1.165 1.00 98.12 97 ALA A CA 1
ATOM 745 C C . ALA A 1 97 ? 1.023 4.082 2.570 1.00 98.12 97 ALA A C 1
ATOM 747 O O . ALA A 1 97 ? 0.645 3.437 3.543 1.00 98.12 97 A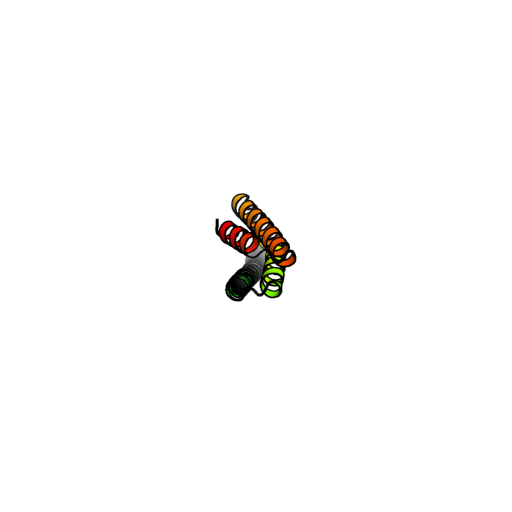LA A O 1
ATOM 748 N N . GLN A 1 98 ? 1.841 5.129 2.712 1.00 98.44 98 GLN A N 1
ATOM 749 C CA . GLN A 1 98 ? 2.350 5.575 4.017 1.00 98.44 98 GLN A CA 1
ATOM 750 C C . GLN A 1 98 ? 1.236 6.061 4.952 1.00 98.44 98 GLN A C 1
ATOM 752 O O . GLN A 1 98 ? 1.241 5.732 6.138 1.00 98.44 98 GLN A O 1
ATOM 757 N N . LYS A 1 99 ? 0.265 6.823 4.432 1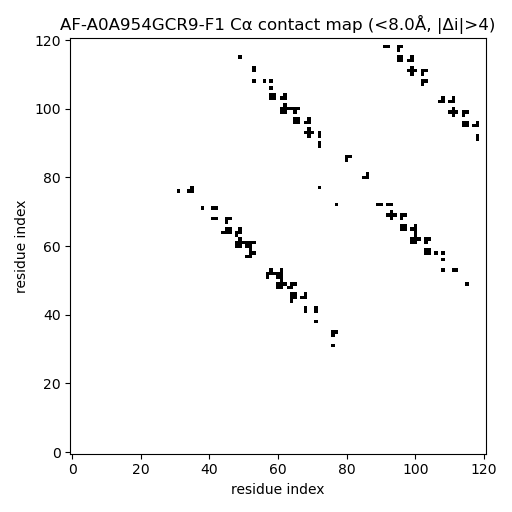.00 98.44 99 LYS A N 1
ATOM 758 C CA . LYS A 1 99 ? -0.912 7.231 5.214 1.00 98.44 99 LYS A CA 1
ATOM 759 C C . LYS A 1 99 ? -1.727 6.021 5.652 1.00 98.44 99 LYS A C 1
ATOM 761 O O . LYS A 1 99 ? -2.126 5.957 6.806 1.00 98.44 99 LYS A O 1
ATOM 766 N N . LEU A 1 100 ? -1.929 5.055 4.762 1.00 98.31 100 LEU A N 1
ATOM 767 C CA . LEU A 1 100 ? -2.691 3.847 5.049 1.00 98.31 100 LEU A CA 1
ATOM 768 C C . LEU A 1 100 ? -2.018 2.989 6.131 1.00 98.31 100 LEU A C 1
ATOM 770 O O . LEU A 1 100 ? -2.703 2.565 7.057 1.00 98.31 100 LEU A O 1
ATOM 774 N N . ALA A 1 101 ? -0.690 2.821 6.079 1.00 98.75 101 ALA A N 1
ATOM 775 C CA . ALA A 1 101 ? 0.076 2.177 7.152 1.00 98.75 101 ALA A CA 1
ATOM 776 C C . ALA A 1 101 ? -0.119 2.900 8.491 1.00 98.75 101 ALA A C 1
ATOM 778 O O . ALA A 1 101 ? -0.478 2.269 9.480 1.00 98.75 101 ALA A O 1
ATOM 779 N N . LYS A 1 102 ? 0.029 4.230 8.507 1.00 98.81 102 LYS A N 1
ATOM 780 C CA . LYS A 1 102 ? -0.160 5.034 9.720 1.00 98.81 102 LYS A CA 1
ATOM 781 C C . LYS A 1 102 ? -1.575 4.899 10.298 1.00 98.81 102 LYS A C 1
ATOM 783 O O . LYS A 1 102 ? -1.738 4.710 11.496 1.00 98.81 102 LYS A O 1
ATOM 788 N N . MET A 1 103 ? -2.608 4.974 9.458 1.00 98.81 103 MET A N 1
ATOM 789 C CA . MET A 1 103 ? -3.996 4.825 9.912 1.00 98.81 103 MET A CA 1
ATOM 790 C C . MET A 1 103 ? -4.265 3.419 10.463 1.00 98.81 103 MET A C 1
ATOM 792 O O . MET A 1 103 ? -5.023 3.271 11.418 1.00 98.81 103 MET A O 1
ATOM 796 N N . ALA A 1 104 ? -3.630 2.3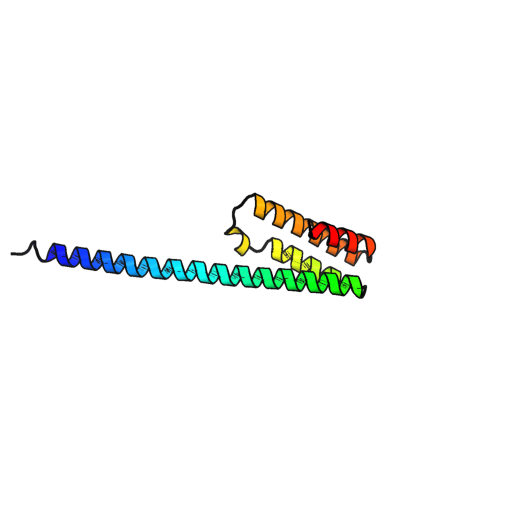90 9.895 1.00 98.62 104 ALA A N 1
ATOM 797 C CA . ALA A 1 104 ? -3.709 1.030 10.411 1.00 98.62 104 ALA A CA 1
ATOM 798 C C . ALA A 1 104 ? -3.021 0.882 11.779 1.00 98.62 104 ALA A C 1
ATOM 800 O O . ALA A 1 104 ? -3.610 0.299 12.688 1.00 98.62 104 ALA A O 1
ATOM 801 N N . GLU A 1 105 ? -1.835 1.473 11.953 1.00 98.69 105 GLU A N 1
ATOM 802 C CA . GLU A 1 105 ? -1.109 1.530 13.233 1.00 98.69 105 GLU A CA 1
ATOM 803 C C . GLU A 1 105 ? -1.943 2.219 14.328 1.00 98.69 105 GLU A C 1
ATOM 805 O O . GLU A 1 105 ? -2.055 1.726 15.451 1.00 98.69 105 GLU A O 1
ATOM 810 N N . GLU A 1 106 ? -2.622 3.312 13.976 1.00 98.69 106 GLU A N 1
ATOM 811 C CA . GLU A 1 106 ? -3.537 4.051 14.858 1.00 98.69 106 GLU A CA 1
ATOM 812 C C . GLU A 1 106 ? -4.896 3.348 15.066 1.00 98.69 106 GLU A C 1
ATOM 814 O O . GLU A 1 106 ? -5.753 3.859 15.789 1.00 98.69 106 GLU A O 1
ATOM 819 N N . LYS A 1 107 ? -5.119 2.182 14.441 1.00 98.50 107 LYS A N 1
ATOM 820 C CA . LYS A 1 107 ? -6.400 1.447 14.418 1.00 98.50 107 LYS A CA 1
ATOM 821 C C . LYS A 1 107 ? -7.587 2.294 13.938 1.00 98.50 107 LYS A C 1
ATOM 823 O O . LYS A 1 107 ? -8.733 2.090 14.34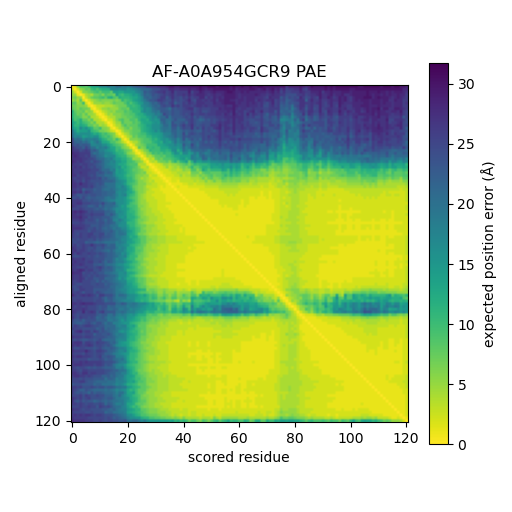4 1.00 98.50 107 LYS A O 1
ATOM 828 N N . ASN A 1 108 ? -7.318 3.237 13.042 1.00 98.62 108 ASN A N 1
ATOM 829 C CA . ASN A 1 108 ? -8.295 4.133 12.444 1.00 98.62 108 ASN A CA 1
ATOM 830 C C . ASN A 1 108 ? -8.803 3.557 11.111 1.00 98.62 108 ASN A C 1
ATOM 832 O O . ASN A 1 108 ? -8.249 3.830 10.044 1.00 98.62 108 ASN A O 1
ATOM 836 N N . LEU A 1 109 ? -9.864 2.744 11.171 1.00 98.44 109 LEU A N 1
ATOM 837 C CA . LEU A 1 109 ? -10.419 2.068 9.990 1.00 98.44 109 LEU A CA 1
ATOM 838 C C . LEU A 1 109 ? -10.973 3.053 8.950 1.00 98.44 109 LEU A C 1
ATOM 840 O O . LEU A 1 109 ? -10.771 2.851 7.753 1.00 98.44 109 LEU A O 1
ATOM 844 N N . ASP A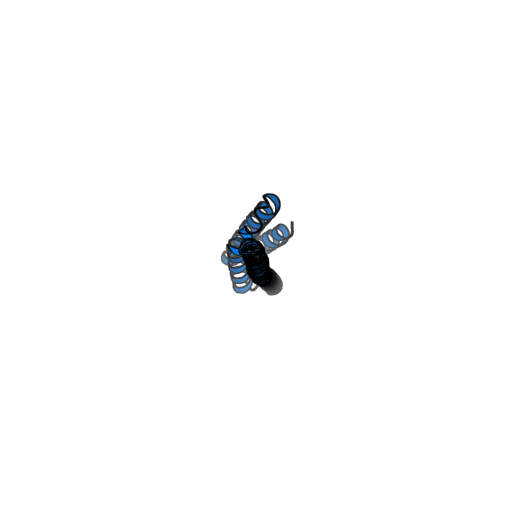 1 110 ? -11.627 4.130 9.389 1.00 98.38 110 ASP A N 1
ATOM 845 C CA . ASP A 1 110 ? -12.180 5.150 8.491 1.00 98.38 110 ASP A CA 1
ATOM 846 C C . ASP A 1 110 ? -11.058 5.905 7.771 1.00 98.38 110 ASP A C 1
ATOM 848 O O . ASP A 1 110 ? -11.102 6.090 6.554 1.00 98.38 110 ASP A O 1
ATOM 852 N N . GLY A 1 111 ? -10.002 6.270 8.503 1.00 98.38 111 GLY A N 1
ATOM 853 C CA . GLY A 1 111 ? -8.802 6.881 7.936 1.00 98.38 111 GLY A CA 1
ATOM 854 C C . GLY A 1 111 ? -8.074 5.955 6.959 1.00 98.38 111 GLY A C 1
ATOM 855 O O . GLY A 1 111 ? -7.634 6.400 5.892 1.00 98.38 111 GLY A O 1
ATOM 856 N N . ALA A 1 112 ? -7.980 4.661 7.280 1.00 98.44 112 ALA A N 1
ATOM 857 C CA . ALA A 1 112 ? -7.399 3.655 6.394 1.00 98.44 112 ALA A CA 1
ATOM 858 C C . ALA A 1 112 ? -8.240 3.490 5.118 1.00 98.44 112 ALA A C 1
ATOM 860 O O . ALA A 1 112 ? -7.696 3.514 4.015 1.00 98.44 112 ALA A O 1
ATOM 861 N N . THR A 1 113 ? -9.566 3.426 5.249 1.00 98.00 113 THR A N 1
ATOM 862 C CA . THR A 1 113 ? -10.506 3.335 4.120 1.00 98.00 113 THR A CA 1
ATOM 863 C C . THR A 1 113 ? -10.424 4.570 3.226 1.00 98.00 113 THR A C 1
ATOM 865 O O . THR A 1 113 ? -10.310 4.447 2.007 1.00 98.00 113 THR A O 1
ATOM 868 N N . TYR A 1 114 ? -10.409 5.770 3.811 1.00 97.75 114 TYR A N 1
ATOM 869 C CA . TYR A 1 114 ? -10.250 7.019 3.067 1.00 97.75 114 TYR A CA 1
ATOM 870 C C . TYR A 1 114 ? -8.928 7.053 2.287 1.00 97.75 114 TYR A C 1
ATOM 872 O O . TYR A 1 114 ? -8.907 7.382 1.100 1.00 97.75 114 TYR A O 1
ATOM 880 N N . SER A 1 115 ? -7.829 6.658 2.937 1.00 97.69 115 SER A N 1
ATOM 881 C CA . SER A 1 115 ? -6.508 6.597 2.302 1.00 97.69 115 SER A CA 1
ATOM 882 C C . SER A 1 115 ? -6.475 5.576 1.159 1.00 97.69 115 SER A C 1
ATOM 884 O O . SER A 1 115 ? -5.876 5.847 0.119 1.00 97.69 115 SER A O 1
ATOM 886 N N . TYR A 1 116 ? -7.158 4.433 1.310 1.00 97.62 116 TYR A N 1
ATOM 887 C CA . TYR A 1 116 ? -7.283 3.422 0.258 1.00 97.62 116 TYR A CA 1
ATOM 888 C C . TYR A 1 116 ? -8.028 3.971 -0.956 1.00 97.62 116 TYR A C 1
ATOM 890 O O . TYR A 1 116 ? -7.516 3.894 -2.070 1.00 97.62 116 TYR A O 1
ATOM 898 N N . MET A 1 117 ? -9.191 4.591 -0.747 1.00 96.50 117 MET A N 1
ATOM 899 C CA . MET A 1 117 ? -9.974 5.181 -1.835 1.00 96.50 117 MET A CA 1
ATOM 900 C C . MET A 1 117 ? -9.181 6.248 -2.591 1.00 96.50 117 MET A C 1
ATOM 902 O O . MET A 1 117 ? -9.264 6.333 -3.812 1.00 96.50 117 MET A O 1
ATOM 906 N N . HIS A 1 118 ? -8.364 7.029 -1.884 1.00 95.25 118 HIS A N 1
ATOM 907 C CA . HIS A 1 118 ? -7.509 8.030 -2.512 1.00 95.25 118 HIS A CA 1
ATOM 908 C C . HIS A 1 118 ? -6.299 7.432 -3.245 1.00 95.25 118 HIS A C 1
ATOM 910 O O . HIS A 1 118 ? -5.724 8.103 -4.091 1.00 95.25 118 HIS A O 1
ATOM 916 N N . SER A 1 119 ? -5.910 6.186 -2.954 1.00 93.00 119 SER A N 1
ATOM 917 C CA . SER A 1 119 ? -4.854 5.485 -3.701 1.00 93.00 119 SER A CA 1
ATOM 918 C C . SER A 1 119 ? -5.294 5.002 -5.091 1.00 93.00 119 SER A C 1
ATOM 920 O O . SER A 1 119 ? -4.445 4.591 -5.878 1.00 93.00 119 SER A O 1
ATOM 922 N N . LEU A 1 120 ? -6.602 5.041 -5.383 1.00 88.31 120 LEU A N 1
ATOM 923 C CA . LEU A 1 120 ? -7.196 4.618 -6.658 1.00 88.31 120 LEU A CA 1
ATOM 924 C C . LEU A 1 120 ? -7.307 5.752 -7.696 1.00 88.31 120 LEU A C 1
ATOM 926 O O . LEU A 1 120 ? -7.688 5.478 -8.833 1.00 88.31 120 LEU A O 1
ATOM 930 N N . ASN A 1 121 ? -7.009 6.994 -7.299 1.00 73.12 121 ASN A N 1
ATOM 931 C CA . ASN A 1 121 ? -7.014 8.188 -8.153 1.00 73.12 121 ASN A CA 1
ATOM 932 C C . ASN A 1 121 ? -5.596 8.521 -8.628 1.00 73.12 121 ASN A C 1
ATOM 934 O O . ASN A 1 121 ? -5.465 8.986 -9.780 1.00 73.12 121 ASN A O 1
#

Radius of gyration: 24.46 Å; Cα contacts (8 Å, |Δi|>4): 104; chains: 1; bounding box: 60×24×71 Å